Protein AF-A0A7H0H4I5-F1 (afdb_monomer_lite)

pLDDT: mean 71.3, std 20.51, range [38.12, 95.31]

Foldseek 3Di:
DDDDDDDDDDDDDDPDDDDDDDDDDDDDDDDDDDDDPPPPPPDQPPQDPVRQRPVVLQVVLCVVCVVVQWGWDDDPLEIETEHDAVDDPVNDPLVVSLVSSVVSHDPPGWYWYQYPVGIGTRDD

Organism: NCBI:txid1285901

Radius of gyration: 24.67 Å; chains: 1; bounding box: 61×42×72 Å

Sequence (124 aa):
MRILAALASGTLLLLLSACAGEATPSTPPEKSTPAAPTETKADPGGGDDDGYNKAGAVMLLESQLGAFGGQGRWDGDTLITKFDAELDASDLDLPFVCGFMDGLVLEEHSTAVETPSGTTPCTA

Secondary structure (DSSP, 8-state):
-------------------------------------------S--B-TT--BHHHHHHHHHHHHGGGT-EEEEETTEEEEE--TT--TTTS-HHHHHHHHHTTS-TT-EEEEEETTEEEEPP-

Structure (mmCIF, N/CA/C/O backbone):
data_AF-A0A7H0H4I5-F1
#
_entry.id   AF-A0A7H0H4I5-F1
#
loop_
_atom_site.group_PDB
_atom_site.id
_atom_site.type_symbol
_atom_site.label_atom_id
_atom_site.label_alt_id
_atom_site.label_comp_id
_atom_site.label_asym_id
_atom_site.label_entity_id
_atom_site.label_seq_id
_atom_site.pdbx_PDB_ins_code
_atom_site.Cartn_x
_atom_site.Cartn_y
_atom_site.Cartn_z
_atom_site.occupancy
_atom_site.B_iso_or_equiv
_atom_site.auth_seq_id
_atom_site.auth_comp_id
_atom_site.auth_asym_id
_atom_site.auth_atom_id
_atom_site.pdbx_PDB_model_num
ATOM 1 N N . MET A 1 1 ? -18.311 -2.325 51.391 1.00 39.06 1 MET A N 1
ATOM 2 C CA . MET A 1 1 ? -17.858 -3.472 52.212 1.00 39.06 1 MET A CA 1
ATOM 3 C C . MET A 1 1 ? -16.789 -4.227 51.430 1.00 39.06 1 MET A C 1
ATOM 5 O O . MET A 1 1 ? -16.878 -4.265 50.213 1.00 39.06 1 MET A O 1
ATOM 9 N N . ARG A 1 2 ? -15.740 -4.681 52.127 1.00 49.75 2 ARG A N 1
ATOM 10 C CA . ARG A 1 2 ? -14.458 -5.209 51.616 1.00 49.75 2 ARG A CA 1
ATOM 11 C C . ARG A 1 2 ? -14.488 -6.730 51.427 1.00 49.75 2 ARG A C 1
ATOM 13 O O . ARG A 1 2 ? -15.022 -7.376 52.319 1.00 49.75 2 ARG A O 1
ATOM 20 N N . ILE A 1 3 ? -13.780 -7.245 50.411 1.00 49.47 3 ILE A N 1
ATOM 21 C CA . ILE A 1 3 ? -13.037 -8.535 50.354 1.00 49.47 3 ILE A CA 1
ATOM 22 C C . ILE A 1 3 ? -11.892 -8.288 49.318 1.00 49.47 3 ILE A C 1
ATOM 24 O O . ILE A 1 3 ? -12.224 -7.966 48.185 1.00 49.47 3 ILE A O 1
ATOM 28 N N . LEU A 1 4 ? -10.605 -8.014 49.640 1.00 48.72 4 LEU A N 1
ATOM 29 C CA . LEU A 1 4 ? -9.469 -8.872 50.099 1.00 48.72 4 LEU A CA 1
ATOM 30 C C . LEU A 1 4 ? -9.281 -10.128 49.213 1.00 48.72 4 LEU A C 1
ATOM 32 O O . LEU A 1 4 ? -10.256 -10.814 48.989 1.00 48.72 4 LEU A O 1
ATOM 36 N N . ALA A 1 5 ? -8.136 -10.587 48.699 1.00 46.25 5 ALA A N 1
ATOM 37 C CA . ALA A 1 5 ? -6.698 -10.314 48.796 1.00 46.25 5 ALA A CA 1
ATOM 38 C C . ALA A 1 5 ? -6.029 -11.120 47.627 1.00 46.25 5 ALA A C 1
ATOM 40 O O . ALA A 1 5 ? -6.612 -12.096 47.172 1.00 46.25 5 ALA A O 1
ATOM 41 N N . ALA A 1 6 ? -4.950 -10.668 46.977 1.00 48.69 6 ALA A N 1
ATOM 42 C CA . ALA A 1 6 ? -3.527 -10.943 47.268 1.00 48.69 6 ALA A CA 1
ATOM 43 C C . ALA A 1 6 ? -2.827 -11.933 46.299 1.00 48.69 6 ALA A C 1
ATOM 45 O O . ALA A 1 6 ? -3.220 -13.083 46.171 1.00 48.69 6 ALA A O 1
ATOM 46 N N . LEU A 1 7 ? -1.739 -11.415 45.709 1.00 50.00 7 LEU A N 1
ATOM 47 C CA . LEU A 1 7 ? -0.421 -12.005 45.414 1.00 50.00 7 LEU A CA 1
ATOM 48 C C . LEU A 1 7 ? -0.288 -13.417 44.807 1.00 50.00 7 LEU A C 1
ATOM 50 O O . LEU A 1 7 ? -0.523 -14.418 45.474 1.00 50.00 7 LEU A O 1
ATOM 54 N N . ALA A 1 8 ? 0.400 -13.474 43.661 1.00 49.66 8 ALA A N 1
ATOM 55 C CA . ALA A 1 8 ? 1.467 -14.453 43.446 1.00 49.66 8 ALA A CA 1
ATOM 56 C C . ALA A 1 8 ? 2.573 -13.856 42.558 1.00 49.66 8 ALA A C 1
ATOM 58 O O . ALA A 1 8 ? 2.402 -13.649 41.359 1.00 49.66 8 ALA A O 1
ATOM 59 N N . SER A 1 9 ? 3.706 -13.562 43.194 1.00 54.34 9 SER A N 1
ATOM 60 C CA . SER A 1 9 ? 4.993 -13.282 42.566 1.00 54.34 9 SER A CA 1
ATOM 61 C C . SER A 1 9 ? 5.457 -14.493 41.752 1.00 54.34 9 SER A C 1
ATOM 63 O O . SER A 1 9 ? 5.585 -15.586 42.302 1.00 54.34 9 SER A O 1
ATOM 65 N N . GLY A 1 10 ? 5.738 -14.295 40.464 1.00 50.34 10 GLY A N 1
ATOM 66 C CA . GLY A 1 10 ? 6.398 -15.275 39.601 1.00 50.34 10 GLY A CA 1
ATOM 67 C C . GLY A 1 10 ? 7.865 -14.902 39.414 1.00 50.34 10 GLY A C 1
ATOM 68 O O . GLY A 1 10 ? 8.185 -13.889 38.803 1.00 50.34 10 GLY A O 1
ATOM 69 N N . THR A 1 11 ? 8.738 -15.697 40.013 1.00 59.19 11 THR A N 1
ATOM 70 C CA . THR A 1 11 ? 10.182 -15.503 40.146 1.00 59.19 11 THR A CA 1
ATOM 71 C C . THR A 1 11 ? 10.920 -15.489 38.802 1.00 59.19 11 THR A C 1
ATOM 73 O O . THR A 1 11 ? 10.776 -16.396 37.986 1.00 59.19 11 THR A O 1
ATOM 76 N N . LEU A 1 12 ? 11.775 -14.479 38.627 1.00 45.72 12 LEU A N 1
ATOM 77 C CA . LEU A 1 12 ? 12.809 -14.380 37.597 1.00 45.72 12 LEU A CA 1
ATOM 78 C C . LEU A 1 12 ? 13.854 -15.496 37.811 1.00 45.72 12 LEU A C 1
ATOM 80 O O . LEU A 1 12 ? 14.494 -1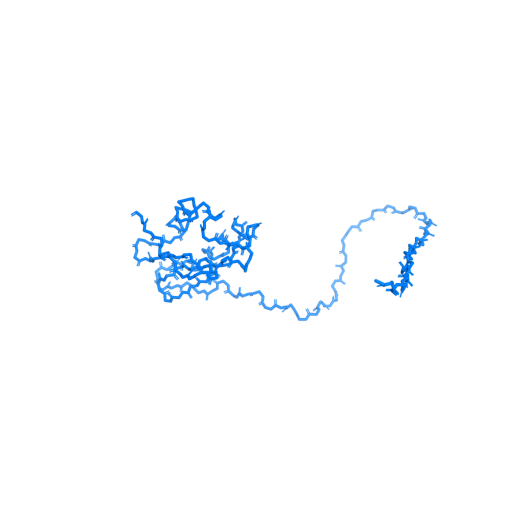5.538 38.862 1.00 45.72 12 LEU A O 1
ATOM 84 N N . LEU A 1 13 ? 14.063 -16.378 36.833 1.00 53.97 13 LEU A N 1
ATOM 85 C CA . LEU A 1 13 ? 15.168 -17.346 36.835 1.00 53.97 13 LEU A CA 1
ATOM 86 C C . LEU A 1 13 ? 16.180 -16.964 35.750 1.00 53.97 13 LEU A C 1
ATOM 88 O O . LEU A 1 13 ? 16.081 -17.366 34.595 1.00 53.97 13 LEU A O 1
ATOM 92 N N . LEU A 1 14 ? 17.161 -16.156 36.156 1.00 47.88 14 LEU A N 1
ATOM 93 C CA . LEU A 1 14 ? 18.408 -15.917 35.434 1.00 47.88 14 LEU A CA 1
ATOM 94 C C . LEU A 1 14 ? 19.321 -17.135 35.625 1.00 47.88 14 LEU A C 1
ATOM 96 O O . LEU A 1 14 ? 19.953 -17.275 36.671 1.00 47.88 14 LEU A O 1
ATOM 100 N N . LEU A 1 15 ? 19.417 -18.007 34.623 1.00 50.72 15 LEU A N 1
ATOM 101 C CA . LEU A 1 15 ? 20.491 -18.999 34.552 1.00 50.72 15 LEU A CA 1
ATOM 102 C C . LEU A 1 15 ? 21.648 -18.434 33.723 1.00 50.72 15 LEU A C 1
ATOM 104 O O . LEU A 1 15 ? 21.735 -18.628 32.515 1.00 50.72 15 LEU A O 1
ATOM 108 N N . LEU A 1 16 ? 22.545 -17.725 34.408 1.00 51.31 16 LEU A N 1
ATOM 109 C CA . LEU A 1 16 ? 23.889 -17.415 33.929 1.00 51.31 16 LEU A CA 1
ATOM 110 C C . LEU A 1 16 ? 24.786 -18.625 34.215 1.00 51.31 16 LEU A C 1
ATOM 112 O O . LEU A 1 16 ? 25.223 -18.823 35.347 1.00 51.31 16 LEU A O 1
ATOM 116 N N . SER A 1 17 ? 25.064 -19.435 33.194 1.00 51.03 17 SER A N 1
ATOM 117 C CA . SER A 1 17 ? 26.165 -20.399 33.243 1.00 51.03 17 SER A CA 1
ATOM 118 C C . SER A 1 17 ? 27.395 -19.755 32.612 1.00 51.03 17 SER A C 1
ATOM 120 O O . SER A 1 17 ? 27.481 -19.585 31.398 1.00 51.03 17 SER A O 1
ATOM 122 N N . ALA A 1 18 ? 28.326 -19.339 33.466 1.00 46.94 18 ALA A N 1
ATOM 123 C CA . ALA A 1 18 ? 29.664 -18.951 33.063 1.00 46.94 18 ALA A CA 1
ATOM 124 C C . ALA A 1 18 ? 30.465 -20.215 32.720 1.00 46.94 18 ALA A C 1
ATOM 126 O O . ALA A 1 18 ? 30.719 -21.044 33.593 1.00 46.94 18 ALA A O 1
ATOM 127 N N . CYS A 1 19 ? 30.902 -20.337 31.469 1.00 44.53 19 CYS A N 1
ATOM 128 C CA . CYS A 1 19 ? 32.006 -21.213 31.102 1.00 44.53 19 CYS A CA 1
ATOM 129 C C . CYS A 1 19 ? 33.141 -20.324 30.592 1.00 44.53 19 CYS A C 1
ATOM 131 O O . CYS A 1 19 ? 33.095 -19.806 29.479 1.00 44.53 19 CYS A O 1
ATOM 133 N N . ALA A 1 20 ? 34.121 -20.083 31.462 1.00 45.88 20 ALA A N 1
ATOM 134 C CA . ALA A 1 20 ? 35.420 -19.570 31.066 1.00 45.88 20 ALA A CA 1
ATOM 135 C C . ALA A 1 20 ? 36.252 -20.762 30.578 1.00 45.88 20 ALA A C 1
ATOM 137 O O . ALA A 1 20 ? 36.481 -21.706 31.332 1.00 45.88 20 ALA A O 1
ATOM 138 N N . GLY A 1 21 ? 36.678 -20.716 29.322 1.00 42.97 21 GLY A N 1
ATOM 139 C CA . GLY A 1 21 ? 37.573 -21.685 28.704 1.00 42.97 21 GLY A CA 1
ATOM 140 C C . GLY A 1 21 ? 38.337 -20.999 27.578 1.00 42.97 21 GLY A C 1
ATOM 141 O O . GLY A 1 21 ? 37.766 -20.207 26.838 1.00 42.97 21 GLY A O 1
ATOM 142 N N . GLU A 1 22 ? 39.637 -21.241 27.538 1.00 43.88 22 GLU A N 1
ATOM 143 C CA . GLU A 1 22 ? 40.687 -20.495 26.846 1.00 43.88 22 GLU A CA 1
ATOM 144 C C . GLU A 1 22 ? 40.509 -20.206 25.345 1.00 43.88 22 GLU A C 1
ATOM 146 O O . GLU A 1 22 ? 39.884 -20.934 24.577 1.00 43.88 22 GLU A O 1
ATOM 151 N N . ALA A 1 23 ? 41.177 -19.126 24.934 1.00 44.91 23 ALA A N 1
ATOM 152 C CA . ALA A 1 23 ? 41.365 -18.699 23.560 1.00 44.91 23 ALA A CA 1
ATOM 153 C C . ALA A 1 23 ? 42.139 -19.727 22.716 1.00 44.91 23 ALA A C 1
ATOM 155 O O . ALA A 1 23 ? 43.220 -20.176 23.092 1.00 44.91 23 ALA A O 1
ATOM 156 N N . THR A 1 24 ? 41.649 -19.987 21.505 1.00 48.06 24 THR A N 1
ATOM 157 C CA . THR A 1 24 ? 42.456 -20.495 20.385 1.00 48.06 24 THR A CA 1
ATOM 158 C C . THR A 1 24 ? 42.126 -19.695 19.120 1.00 48.06 24 THR A C 1
ATOM 160 O O . THR A 1 24 ? 40.952 -19.421 18.869 1.00 48.06 24 THR A O 1
ATOM 163 N N . PRO A 1 25 ? 43.132 -19.257 18.338 1.00 50.62 25 PRO A N 1
ATOM 164 C CA . PRO A 1 25 ? 42.909 -18.419 17.169 1.00 50.62 25 PRO A CA 1
ATOM 165 C C . PRO A 1 25 ? 42.787 -19.230 15.867 1.00 50.62 25 PRO A C 1
ATOM 167 O O . PRO A 1 25 ? 43.435 -20.260 15.694 1.00 50.62 25 PRO A O 1
ATOM 170 N N . SER A 1 26 ? 42.042 -18.640 14.926 1.00 46.75 26 SER A N 1
ATOM 171 C CA . SER A 1 26 ? 42.150 -18.786 13.462 1.00 46.75 26 SER A CA 1
ATOM 172 C C . SER A 1 26 ? 41.613 -20.068 12.802 1.00 46.75 26 SER A C 1
ATOM 174 O O . SER A 1 26 ? 42.298 -21.086 12.750 1.00 46.75 26 SER A O 1
ATOM 176 N N . THR A 1 27 ? 40.459 -19.959 12.119 1.00 42.03 27 THR A N 1
ATOM 177 C CA . THR A 1 27 ? 40.269 -19.990 10.632 1.00 42.03 27 THR A CA 1
ATOM 178 C C . THR A 1 27 ? 38.833 -20.481 10.274 1.00 42.03 27 THR A C 1
ATOM 180 O O . THR A 1 27 ? 38.377 -21.444 10.885 1.00 42.03 27 THR A O 1
ATOM 183 N N . PRO A 1 28 ? 38.098 -19.851 9.324 1.00 42.38 28 PRO A N 1
ATOM 184 C CA . PRO A 1 28 ? 36.686 -20.149 8.978 1.00 42.38 28 PRO A CA 1
ATOM 185 C C . PRO A 1 28 ? 36.540 -21.121 7.769 1.00 42.38 28 PRO A C 1
ATOM 187 O O . PRO A 1 28 ? 37.545 -21.409 7.121 1.00 42.38 28 PRO A O 1
ATOM 190 N N . PRO A 1 29 ? 35.322 -21.512 7.323 1.00 49.75 29 PRO A N 1
ATOM 191 C CA . PRO A 1 29 ? 34.290 -22.264 8.036 1.00 49.75 29 PRO A CA 1
ATOM 192 C C . PRO A 1 29 ? 33.873 -23.591 7.338 1.00 49.75 29 PRO A C 1
ATOM 194 O O . PRO A 1 29 ? 34.134 -23.844 6.165 1.00 49.75 29 PRO A O 1
ATOM 197 N N . GLU A 1 30 ? 33.205 -24.411 8.150 1.00 41.25 30 GLU A N 1
ATOM 198 C CA . GLU A 1 30 ? 32.344 -25.591 7.966 1.00 41.25 30 GLU A CA 1
ATOM 199 C C . GLU A 1 30 ? 32.010 -26.217 6.595 1.00 41.25 30 GLU A C 1
ATOM 201 O O . GLU A 1 30 ? 31.429 -25.630 5.681 1.00 41.25 30 GLU A O 1
ATOM 206 N N . LYS A 1 31 ? 32.195 -27.544 6.576 1.00 38.12 31 LYS A N 1
ATOM 207 C CA . LYS A 1 31 ? 31.614 -28.503 5.637 1.00 38.12 31 LYS A CA 1
ATOM 208 C C . LYS A 1 31 ? 30.212 -28.918 6.117 1.00 38.12 31 LYS A C 1
ATOM 210 O O . LYS A 1 31 ? 30.080 -29.818 6.934 1.00 38.12 31 LYS A O 1
ATOM 215 N N . SER A 1 32 ? 29.205 -28.235 5.576 1.00 48.34 32 SER A N 1
ATOM 216 C CA . SER A 1 32 ? 27.848 -28.696 5.212 1.00 48.34 32 SER A CA 1
ATOM 217 C C . SER A 1 32 ? 27.303 -29.984 5.860 1.00 48.34 32 SER A C 1
ATOM 219 O O . SER A 1 32 ? 27.781 -31.084 5.587 1.00 48.34 32 SER A O 1
ATOM 221 N N . THR A 1 33 ? 26.182 -29.861 6.575 1.00 45.81 33 THR A N 1
ATOM 222 C CA . THR A 1 33 ? 25.165 -30.913 6.789 1.00 45.81 33 THR A CA 1
ATOM 223 C C . THR A 1 33 ? 23.797 -30.212 6.923 1.00 45.81 33 THR A C 1
ATOM 225 O O . THR A 1 33 ? 23.752 -29.094 7.436 1.00 45.81 33 THR A O 1
ATOM 228 N N . PRO A 1 34 ? 22.717 -30.764 6.339 1.00 44.69 34 PRO A N 1
ATOM 229 C CA . PRO A 1 34 ? 21.657 -29.969 5.725 1.00 44.69 34 PRO A CA 1
ATOM 230 C C . PRO A 1 34 ? 20.681 -29.372 6.738 1.00 44.69 34 PRO A C 1
ATOM 232 O O . PRO A 1 34 ? 20.223 -30.042 7.663 1.00 44.69 34 PRO A O 1
ATOM 235 N N . ALA A 1 35 ? 20.339 -28.106 6.506 1.00 45.41 35 ALA A N 1
ATOM 236 C CA . ALA A 1 35 ? 19.267 -27.422 7.203 1.00 45.41 35 ALA A CA 1
ATOM 237 C C . ALA A 1 35 ? 17.902 -28.006 6.803 1.00 45.41 35 ALA A C 1
ATOM 239 O O . ALA A 1 35 ? 17.699 -28.444 5.668 1.00 45.41 35 ALA A O 1
ATOM 240 N N . ALA A 1 36 ? 17.000 -28.006 7.784 1.00 50.62 36 ALA A N 1
ATOM 241 C CA . ALA A 1 36 ? 15.575 -28.298 7.690 1.00 50.62 36 ALA A CA 1
ATOM 242 C C . ALA A 1 36 ? 14.924 -27.650 6.451 1.00 50.62 36 ALA A C 1
ATOM 244 O O . ALA A 1 36 ? 15.432 -26.628 5.990 1.00 50.62 36 ALA A O 1
ATOM 245 N N . PRO A 1 37 ? 13.822 -28.215 5.911 1.00 43.62 37 PRO A N 1
ATOM 246 C CA . PRO A 1 37 ? 13.158 -27.659 4.739 1.00 43.62 37 PRO A CA 1
ATOM 247 C C . PRO A 1 37 ? 12.848 -26.189 4.995 1.00 43.62 37 PRO A C 1
ATOM 249 O O . PRO A 1 37 ? 12.037 -25.845 5.851 1.00 43.62 37 PRO A O 1
ATOM 252 N N . THR A 1 38 ? 13.575 -25.341 4.276 1.00 45.09 38 THR A N 1
ATOM 253 C CA . THR A 1 38 ? 13.358 -23.910 4.189 1.00 45.09 38 THR A CA 1
ATOM 254 C C . THR A 1 38 ? 11.886 -23.716 3.862 1.00 45.09 38 THR A C 1
ATOM 256 O O . THR A 1 38 ? 11.416 -24.256 2.857 1.00 45.09 38 THR A O 1
ATOM 259 N N . GLU A 1 39 ? 11.155 -22.975 4.698 1.00 48.34 39 GLU A N 1
ATOM 260 C CA . GLU A 1 39 ? 9.902 -22.374 4.258 1.00 48.34 39 GLU A CA 1
ATOM 261 C C . GLU A 1 39 ? 10.189 -21.720 2.914 1.00 48.34 39 GLU A C 1
ATOM 263 O O . GLU A 1 39 ? 11.112 -20.910 2.782 1.00 48.34 39 GLU A O 1
ATOM 268 N N . THR A 1 40 ? 9.483 -22.183 1.889 1.00 39.66 40 THR A N 1
ATOM 269 C CA . THR A 1 40 ? 9.584 -21.654 0.542 1.00 39.66 40 THR A CA 1
ATOM 270 C C . THR A 1 40 ? 9.260 -20.173 0.627 1.00 39.66 40 THR A C 1
ATOM 272 O O . THR A 1 40 ? 8.097 -19.782 0.689 1.00 39.66 40 THR A O 1
ATOM 275 N N . LYS A 1 41 ? 10.305 -19.343 0.676 1.00 52.38 41 LYS A N 1
ATOM 276 C CA . LYS A 1 41 ? 10.200 -17.919 0.395 1.00 52.38 41 LYS A CA 1
ATOM 277 C C . LYS A 1 41 ? 9.468 -17.839 -0.938 1.00 52.38 41 LYS A C 1
ATOM 279 O O . LYS A 1 41 ? 9.902 -18.502 -1.882 1.00 52.38 41 LYS A O 1
ATOM 284 N N . ALA A 1 42 ? 8.337 -17.136 -0.953 1.00 49.03 42 ALA A N 1
ATOM 285 C CA . ALA A 1 42 ? 7.498 -17.007 -2.132 1.00 49.03 42 ALA A CA 1
ATOM 286 C C . ALA A 1 42 ? 8.382 -16.727 -3.352 1.00 49.03 42 ALA A C 1
ATOM 288 O O . ALA A 1 42 ? 9.256 -15.856 -3.315 1.00 49.03 42 ALA A O 1
ATOM 289 N N . ASP A 1 43 ? 8.207 -17.554 -4.375 1.00 42.56 43 ASP A N 1
ATOM 290 C CA . ASP A 1 43 ? 8.907 -17.444 -5.643 1.00 42.56 43 ASP A CA 1
ATOM 291 C C . ASP A 1 43 ? 8.685 -16.019 -6.193 1.00 42.56 43 ASP A C 1
ATOM 293 O O . ASP A 1 43 ? 7.530 -15.616 -6.344 1.00 42.56 43 ASP A O 1
ATOM 297 N N . PRO A 1 44 ? 9.730 -15.212 -6.463 1.00 51.44 44 PRO A N 1
ATOM 298 C CA . PRO A 1 44 ? 9.550 -13.898 -7.080 1.00 51.44 44 PRO A CA 1
ATOM 299 C C . PRO A 1 44 ? 9.151 -14.001 -8.566 1.00 51.44 44 PRO A C 1
ATOM 301 O O . PRO A 1 44 ? 9.029 -12.982 -9.242 1.00 51.44 44 PRO A O 1
ATOM 304 N N . GLY A 1 45 ? 8.964 -15.213 -9.097 1.00 47.56 45 GLY A N 1
ATOM 305 C CA . GLY A 1 45 ? 8.558 -15.481 -10.472 1.00 47.56 45 GLY A CA 1
ATOM 306 C C . GLY A 1 45 ? 7.060 -15.311 -10.718 1.00 47.56 45 GLY A C 1
ATOM 307 O O . GLY A 1 45 ? 6.368 -16.280 -11.011 1.00 47.56 45 GLY A O 1
ATOM 308 N N . GLY A 1 46 ? 6.575 -14.077 -10.639 1.00 48.62 46 GLY A N 1
ATOM 309 C CA . GLY A 1 46 ? 5.288 -13.661 -11.195 1.00 48.62 46 GLY A CA 1
ATOM 310 C C . GLY A 1 46 ? 5.487 -12.401 -12.022 1.00 48.62 46 GLY A C 1
ATOM 311 O O . GLY A 1 46 ? 4.959 -11.352 -11.671 1.00 48.62 46 GLY A O 1
ATOM 312 N N . GLY A 1 47 ? 6.369 -12.478 -13.022 1.00 49.28 47 GLY A N 1
ATOM 313 C CA . GLY A 1 47 ? 6.442 -11.457 -14.057 1.00 49.28 47 GLY A CA 1
ATOM 314 C C . GLY A 1 47 ? 5.244 -11.655 -14.968 1.00 49.28 47 GLY A C 1
ATOM 315 O O . GLY A 1 47 ? 5.153 -12.697 -15.620 1.00 49.28 47 GLY A O 1
ATOM 316 N N . ASP A 1 48 ? 4.333 -10.690 -14.966 1.00 55.56 48 ASP A N 1
ATOM 317 C CA . ASP A 1 48 ? 3.301 -10.597 -15.990 1.00 55.56 48 ASP A CA 1
ATOM 318 C C . ASP A 1 48 ? 4.004 -10.418 -17.359 1.00 55.56 48 ASP A C 1
ATOM 320 O O . ASP A 1 48 ? 5.193 -10.084 -17.425 1.00 55.56 48 ASP A O 1
ATOM 324 N N . ASP A 1 49 ? 3.326 -10.719 -18.471 1.00 54.22 49 ASP A N 1
ATOM 325 C CA . ASP A 1 49 ? 3.913 -10.790 -19.828 1.00 54.22 49 ASP A CA 1
ATOM 326 C C . ASP A 1 49 ? 4.581 -9.473 -20.325 1.00 54.22 49 ASP A C 1
ATOM 328 O O . ASP A 1 49 ? 5.164 -9.425 -21.411 1.00 54.22 49 ASP A O 1
ATOM 332 N N . ASP A 1 50 ? 4.533 -8.411 -19.520 1.00 61.84 50 ASP A N 1
ATOM 333 C CA . ASP A 1 50 ? 5.134 -7.088 -19.692 1.00 61.84 50 ASP A CA 1
ATOM 334 C C . ASP A 1 50 ? 6.483 -6.898 -18.954 1.00 61.84 50 ASP A C 1
ATOM 336 O O . ASP A 1 50 ? 7.158 -5.881 -19.133 1.00 61.84 50 ASP A O 1
ATOM 340 N N . GLY A 1 51 ? 6.918 -7.877 -18.151 1.00 69.12 51 GLY A N 1
ATOM 341 C CA . GLY A 1 51 ? 8.146 -7.809 -17.356 1.00 69.12 51 GLY A CA 1
ATOM 342 C C . GLY A 1 51 ? 8.018 -7.011 -16.054 1.00 69.12 51 GLY A C 1
ATOM 343 O O . GLY A 1 51 ? 9.031 -6.794 -15.377 1.00 69.12 51 GLY A O 1
ATOM 344 N N . TYR A 1 52 ? 6.809 -6.589 -15.674 1.00 82.25 52 TYR A N 1
ATOM 345 C CA . TYR A 1 52 ? 6.571 -5.921 -14.403 1.00 82.25 52 TYR A CA 1
ATOM 346 C C . TYR A 1 52 ? 6.585 -6.922 -13.243 1.00 82.25 52 TYR A C 1
ATOM 348 O O . TYR A 1 52 ? 5.955 -7.977 -13.268 1.00 82.25 52 TYR A O 1
ATOM 356 N N . ASN A 1 53 ? 7.343 -6.595 -12.193 1.00 88.62 53 ASN A N 1
ATOM 357 C CA . ASN A 1 53 ? 7.542 -7.482 -11.053 1.00 88.62 53 ASN A CA 1
ATOM 358 C C . ASN A 1 53 ? 6.608 -7.111 -9.893 1.00 88.62 53 ASN A C 1
ATOM 360 O O . ASN A 1 53 ? 7.017 -6.427 -8.946 1.00 88.62 53 ASN A O 1
ATOM 364 N N . LYS A 1 54 ? 5.371 -7.618 -9.941 1.00 89.81 54 LYS A N 1
ATOM 365 C CA . LYS A 1 54 ? 4.368 -7.467 -8.871 1.00 89.81 54 LYS A CA 1
ATOM 366 C C . LYS A 1 54 ? 4.888 -7.915 -7.502 1.00 89.81 54 LYS A C 1
ATOM 368 O O . LYS A 1 54 ? 4.642 -7.243 -6.497 1.00 89.81 54 LYS A O 1
ATOM 373 N N . ALA A 1 55 ? 5.652 -9.008 -7.448 1.00 92.12 55 ALA A N 1
ATOM 374 C CA . ALA A 1 55 ? 6.252 -9.496 -6.206 1.00 92.12 55 ALA A CA 1
ATOM 375 C C . ALA A 1 55 ? 7.311 -8.523 -5.654 1.00 92.12 55 ALA A C 1
ATOM 377 O O . ALA A 1 55 ? 7.371 -8.274 -4.451 1.00 92.12 55 ALA A O 1
ATOM 378 N N . GLY A 1 56 ? 8.113 -7.920 -6.533 1.00 91.62 56 GLY A N 1
ATOM 379 C CA . GLY A 1 56 ? 9.098 -6.898 -6.179 1.00 91.62 56 GLY A CA 1
ATOM 380 C C . GLY A 1 56 ? 8.462 -5.633 -5.602 1.00 91.62 56 GLY A C 1
ATOM 381 O O . GLY A 1 56 ? 8.972 -5.098 -4.618 1.00 91.62 56 GLY A O 1
ATOM 382 N N . ALA A 1 57 ? 7.327 -5.196 -6.158 1.00 91.44 57 ALA A N 1
ATOM 383 C CA . ALA A 1 57 ? 6.560 -4.072 -5.621 1.00 91.44 57 ALA A CA 1
ATOM 384 C C . ALA A 1 57 ? 6.075 -4.350 -4.188 1.00 91.44 57 ALA A C 1
ATOM 386 O O . ALA A 1 57 ? 6.287 -3.525 -3.301 1.00 91.44 57 ALA A O 1
ATOM 387 N N . VAL A 1 58 ? 5.522 -5.542 -3.930 1.00 94.75 58 VAL A N 1
ATOM 388 C CA . VAL A 1 58 ? 5.111 -5.962 -2.576 1.00 94.75 58 VAL A CA 1
ATOM 389 C C . VAL A 1 58 ? 6.302 -5.993 -1.618 1.00 94.75 58 VAL A C 1
ATOM 391 O O . VAL A 1 58 ? 6.222 -5.432 -0.530 1.00 94.75 58 VAL A O 1
ATOM 394 N N . MET A 1 59 ? 7.436 -6.570 -2.026 1.00 93.94 59 MET A N 1
ATOM 395 C CA . MET A 1 59 ? 8.633 -6.621 -1.180 1.00 93.94 59 MET A CA 1
ATOM 396 C C . MET A 1 59 ? 9.158 -5.228 -0.803 1.00 93.94 59 MET A C 1
ATOM 398 O O . MET A 1 59 ? 9.555 -5.006 0.342 1.00 93.94 59 MET A O 1
ATOM 402 N N . LEU A 1 60 ? 9.191 -4.288 -1.754 1.00 92.38 60 LEU A N 1
ATOM 403 C CA . LEU A 1 60 ? 9.605 -2.907 -1.487 1.00 92.38 60 LEU A CA 1
ATOM 404 C C . LEU A 1 60 ? 8.630 -2.212 -0.541 1.00 92.38 60 LEU A C 1
ATOM 406 O O . LEU A 1 60 ? 9.058 -1.503 0.371 1.00 92.38 60 LEU A O 1
ATOM 410 N N . LEU A 1 61 ? 7.337 -2.457 -0.729 1.00 93.81 61 LEU A N 1
ATOM 411 C CA . LEU A 1 61 ? 6.289 -1.915 0.112 1.00 93.81 61 LEU A CA 1
ATOM 412 C C . LEU A 1 61 ? 6.409 -2.392 1.554 1.00 93.81 61 LEU A C 1
ATOM 414 O O . LEU A 1 61 ? 6.477 -1.571 2.463 1.00 93.81 61 LEU A O 1
ATOM 418 N N . GLU A 1 62 ? 6.524 -3.699 1.767 1.00 92.75 62 GLU A N 1
ATOM 419 C CA . GLU A 1 62 ? 6.692 -4.283 3.099 1.00 92.75 62 GLU A CA 1
ATOM 420 C C . GLU A 1 62 ? 8.018 -3.866 3.744 1.00 92.75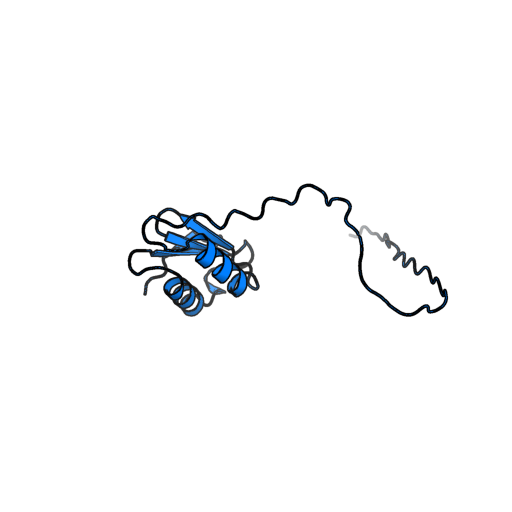 62 GLU A C 1
ATOM 422 O O . GLU A 1 62 ? 8.085 -3.667 4.955 1.00 92.75 62 GLU A O 1
ATOM 427 N N . SER A 1 63 ? 9.074 -3.645 2.956 1.00 92.00 63 SER A N 1
ATOM 428 C CA . SER A 1 63 ? 10.342 -3.140 3.487 1.00 92.00 63 SER A CA 1
ATOM 429 C C . SER A 1 63 ? 10.245 -1.716 4.040 1.00 92.00 63 SER A C 1
ATOM 431 O O . SER A 1 63 ? 11.010 -1.388 4.946 1.00 92.00 63 SER A O 1
ATOM 433 N N . GLN A 1 64 ? 9.390 -0.858 3.476 1.00 90.50 64 GLN A N 1
ATOM 434 C CA . GLN A 1 64 ? 9.280 0.550 3.880 1.00 90.50 64 GLN A CA 1
ATOM 435 C C . GLN A 1 64 ? 8.127 0.778 4.858 1.00 90.50 64 GLN A C 1
ATOM 437 O O . GLN A 1 64 ? 8.286 1.471 5.861 1.00 90.50 64 GLN A O 1
ATOM 442 N N . LEU A 1 65 ? 6.975 0.165 4.588 1.00 88.56 65 LEU A N 1
ATOM 443 C CA . LEU A 1 65 ? 5.751 0.335 5.363 1.00 88.56 65 LEU A CA 1
ATOM 444 C C . LEU A 1 65 ? 5.550 -0.761 6.417 1.00 88.56 65 LEU A C 1
ATOM 446 O O . LEU A 1 65 ? 4.773 -0.562 7.347 1.00 88.56 65 LEU A O 1
ATOM 450 N N . GLY A 1 66 ? 6.287 -1.876 6.354 1.00 85.06 66 GLY A N 1
ATOM 451 C CA . GLY A 1 66 ? 6.194 -2.952 7.348 1.00 85.06 66 GLY A CA 1
ATOM 452 C C . GLY A 1 66 ? 6.626 -2.531 8.752 1.00 85.06 66 GLY A C 1
ATOM 453 O O . GLY A 1 66 ? 6.101 -3.045 9.735 1.00 85.06 66 GLY A O 1
ATOM 454 N N . ALA A 1 67 ? 7.501 -1.524 8.871 1.00 82.19 67 ALA A N 1
ATOM 455 C CA . ALA A 1 67 ? 7.832 -0.903 10.158 1.00 82.19 67 ALA A CA 1
ATOM 456 C C . ALA A 1 67 ? 6.624 -0.208 10.822 1.00 82.19 67 ALA A C 1
ATOM 458 O O . ALA A 1 67 ? 6.618 -0.019 12.036 1.00 82.19 67 ALA A O 1
ATOM 459 N N . PHE A 1 68 ? 5.605 0.133 10.032 1.00 79.88 68 PHE A N 1
ATOM 460 C CA . PHE A 1 68 ? 4.338 0.724 10.460 1.00 79.88 68 PHE A CA 1
ATOM 461 C C . PHE A 1 68 ? 3.189 -0.297 10.418 1.00 79.88 68 PHE A C 1
ATOM 463 O O . PHE A 1 68 ? 2.028 0.091 10.403 1.00 79.88 68 PHE A O 1
ATOM 470 N N . GLY A 1 69 ? 3.491 -1.599 10.345 1.00 85.69 69 GLY A N 1
ATOM 471 C CA . GLY A 1 69 ? 2.479 -2.658 10.268 1.00 85.69 69 GLY A CA 1
ATOM 472 C C . GLY A 1 69 ? 1.858 -2.863 8.880 1.00 85.69 69 GLY A C 1
ATOM 473 O O . GLY A 1 69 ? 0.893 -3.613 8.760 1.00 85.69 69 GLY A O 1
ATOM 474 N N . GLY A 1 70 ? 2.397 -2.227 7.834 1.00 88.81 70 GLY A N 1
ATOM 475 C CA . GLY A 1 70 ? 1.917 -2.362 6.459 1.00 88.81 70 GLY A CA 1
ATOM 476 C C . GLY A 1 70 ? 2.269 -3.714 5.825 1.00 88.81 70 GLY A C 1
ATOM 477 O O . GLY A 1 70 ? 3.427 -4.129 5.841 1.00 88.81 70 GLY A O 1
ATOM 478 N N . GLN A 1 71 ? 1.282 -4.378 5.223 1.00 92.75 71 GLN A N 1
ATOM 479 C CA . GLN A 1 71 ? 1.434 -5.629 4.469 1.00 92.75 71 GLN A CA 1
ATOM 480 C C . GLN A 1 71 ? 0.892 -5.468 3.051 1.00 92.75 71 GLN A C 1
ATOM 482 O O . GLN A 1 71 ? -0.224 -4.979 2.866 1.00 92.75 71 GLN A O 1
ATOM 487 N N . GLY A 1 72 ? 1.663 -5.883 2.048 1.00 93.44 72 GLY A N 1
ATOM 488 C CA . GLY A 1 72 ? 1.304 -5.697 0.645 1.00 93.44 72 GLY A CA 1
ATOM 489 C C . GLY A 1 72 ? 0.646 -6.935 0.046 1.00 93.44 72 GLY A C 1
ATOM 490 O O . GLY A 1 72 ? 1.065 -8.061 0.293 1.00 93.44 72 GLY A O 1
ATOM 491 N N . ARG A 1 73 ? -0.369 -6.744 -0.797 1.00 94.56 73 ARG A N 1
ATOM 492 C CA . ARG A 1 73 ? -0.896 -7.805 -1.669 1.00 94.56 73 ARG A CA 1
ATOM 493 C C . ARG A 1 73 ? -1.494 -7.224 -2.941 1.00 94.56 73 ARG A C 1
ATOM 495 O O . ARG A 1 73 ? -1.905 -6.069 -2.953 1.00 94.56 73 ARG A O 1
ATOM 502 N N . TRP A 1 74 ? -1.621 -8.052 -3.968 1.00 93.88 74 TRP A N 1
ATOM 503 C CA . TRP A 1 74 ? -2.346 -7.703 -5.188 1.00 93.88 74 TRP A CA 1
ATOM 504 C C . TRP A 1 74 ? -3.768 -8.269 -5.161 1.00 93.88 74 TRP A C 1
ATOM 506 O O . TRP A 1 74 ? -3.968 -9.423 -4.778 1.00 93.88 74 TRP A O 1
ATOM 516 N N . ASP A 1 75 ? -4.736 -7.458 -5.579 1.00 93.38 75 ASP A N 1
ATOM 517 C CA . ASP A 1 75 ? -6.108 -7.860 -5.902 1.00 93.38 75 ASP A CA 1
ATOM 518 C C . ASP A 1 75 ? -6.417 -7.407 -7.335 1.00 93.38 75 ASP A C 1
ATOM 520 O O . ASP A 1 75 ? -6.619 -6.220 -7.601 1.00 93.38 75 ASP A O 1
ATOM 524 N N . GLY A 1 76 ? -6.335 -8.346 -8.281 1.00 91.12 76 GLY A N 1
ATOM 525 C CA . GLY A 1 76 ? -6.291 -8.027 -9.709 1.00 91.12 76 GLY A CA 1
ATOM 526 C C . GLY A 1 76 ? -5.154 -7.048 -10.025 1.00 91.12 76 GLY A C 1
ATOM 527 O O . GLY A 1 76 ? -3.988 -7.323 -9.734 1.00 91.12 76 GLY A O 1
ATOM 528 N N . ASP A 1 77 ? -5.523 -5.894 -10.576 1.00 90.88 77 ASP A N 1
ATOM 529 C CA . ASP A 1 77 ? -4.613 -4.809 -10.969 1.00 90.88 77 ASP A CA 1
ATOM 530 C C . ASP A 1 77 ? -4.416 -3.753 -9.869 1.00 90.88 77 ASP A C 1
ATOM 532 O O . ASP A 1 77 ? -3.836 -2.694 -10.106 1.00 90.88 77 ASP A O 1
ATOM 536 N N . THR A 1 78 ? -4.908 -4.016 -8.654 1.00 93.81 78 THR A N 1
ATOM 537 C CA . THR A 1 78 ? -4.785 -3.101 -7.514 1.00 93.81 78 THR A CA 1
ATOM 538 C C . THR A 1 78 ? -3.757 -3.610 -6.507 1.00 93.81 78 THR A C 1
ATOM 540 O O . THR A 1 78 ? -3.914 -4.698 -5.948 1.00 93.81 78 THR A O 1
ATOM 543 N N . LEU A 1 79 ? -2.730 -2.809 -6.218 1.00 94.88 79 LEU A N 1
ATOM 544 C CA . LEU A 1 79 ? -1.836 -3.033 -5.083 1.00 94.88 79 LEU A CA 1
ATOM 545 C C . LEU A 1 79 ? -2.513 -2.515 -3.811 1.00 94.88 79 LEU A C 1
ATOM 547 O O . LEU A 1 79 ? -2.799 -1.325 -3.692 1.00 94.88 79 LEU A O 1
ATOM 551 N N . ILE A 1 80 ? -2.761 -3.401 -2.849 1.00 95.31 80 ILE A N 1
ATOM 552 C CA . ILE A 1 80 ? -3.400 -3.063 -1.577 1.00 95.31 80 ILE A CA 1
ATOM 553 C C . ILE A 1 80 ? -2.378 -3.146 -0.444 1.00 95.31 80 ILE A C 1
ATOM 555 O O . ILE A 1 80 ? -1.801 -4.211 -0.208 1.00 95.31 80 ILE A O 1
ATOM 559 N N . THR A 1 81 ? -2.224 -2.055 0.310 1.00 94.81 81 THR A N 1
ATOM 560 C CA . THR A 1 81 ? -1.517 -2.063 1.599 1.00 94.81 81 THR A CA 1
ATOM 561 C C . THR A 1 81 ? -2.515 -2.235 2.719 1.00 94.81 81 THR A C 1
ATOM 563 O O . THR A 1 81 ? -3.380 -1.387 2.918 1.00 94.81 81 THR A O 1
ATOM 566 N N . LYS A 1 82 ? -2.386 -3.313 3.479 1.00 93.31 82 LYS A N 1
ATOM 567 C CA . LYS A 1 82 ? -3.160 -3.535 4.692 1.00 93.31 82 LYS A CA 1
ATOM 568 C C . LYS A 1 82 ? -2.390 -3.034 5.907 1.00 93.31 82 LYS A C 1
ATOM 570 O O . LYS A 1 82 ? -1.239 -3.422 6.078 1.00 93.31 82 LYS A O 1
ATOM 575 N N . PHE A 1 83 ? -3.040 -2.254 6.761 1.00 90.38 83 PHE A N 1
ATOM 576 C CA . PHE A 1 83 ? -2.563 -1.940 8.108 1.00 90.38 83 PHE A CA 1
ATOM 577 C C . PHE A 1 83 ? -3.372 -2.726 9.149 1.00 90.38 83 PHE A C 1
ATOM 579 O O . PHE A 1 83 ? -4.496 -3.165 8.881 1.00 90.38 83 PHE A O 1
ATOM 586 N N . ASP A 1 84 ? -2.760 -3.000 10.301 1.00 78.25 84 ASP A N 1
ATOM 587 C CA . ASP A 1 84 ? -3.324 -3.881 11.323 1.00 78.25 84 ASP A CA 1
ATOM 588 C C . ASP A 1 84 ? -4.446 -3.225 12.154 1.00 78.25 84 ASP A C 1
ATOM 590 O O . ASP A 1 84 ? -4.851 -2.089 11.922 1.00 78.25 84 ASP A O 1
ATOM 594 N N . ALA A 1 85 ? -4.991 -3.985 13.111 1.00 64.56 85 ALA A N 1
ATOM 595 C CA . ALA A 1 85 ? -6.158 -3.600 13.902 1.00 64.56 85 ALA A CA 1
ATOM 596 C C . ALA A 1 85 ? -5.959 -2.360 14.794 1.00 64.56 85 ALA A C 1
ATOM 598 O O . ALA A 1 85 ? -6.952 -1.824 15.289 1.00 64.56 85 ALA A O 1
ATOM 599 N N . GLU A 1 86 ? -4.716 -1.933 15.023 1.00 70.31 86 GLU A N 1
ATOM 600 C CA . GLU A 1 86 ? -4.394 -0.838 15.939 1.00 70.31 86 GLU A CA 1
ATOM 601 C C . GLU A 1 86 ? -4.173 0.503 15.219 1.00 70.31 86 GLU A C 1
ATOM 603 O O . GLU A 1 86 ? -4.210 1.543 15.875 1.00 70.31 86 GLU A O 1
ATOM 608 N N . LEU A 1 87 ? -4.006 0.498 13.889 1.00 70.81 87 LEU A N 1
ATOM 609 C CA . LEU A 1 87 ? -3.832 1.697 13.063 1.00 70.81 87 LEU A CA 1
ATOM 610 C C . LEU A 1 87 ? -5.099 2.019 12.261 1.00 70.81 87 LEU A C 1
ATOM 612 O O . LEU A 1 87 ? -5.441 1.332 11.295 1.00 70.81 87 LEU A O 1
ATOM 616 N N . ASP A 1 88 ? -5.787 3.102 12.635 1.00 68.31 88 ASP A N 1
ATOM 617 C CA . ASP A 1 88 ? -6.883 3.643 11.829 1.00 68.31 88 ASP A CA 1
ATOM 618 C C . ASP A 1 88 ? -6.340 4.518 10.686 1.00 68.31 88 ASP A C 1
ATOM 620 O O . ASP A 1 88 ? -5.232 5.054 10.733 1.00 68.31 88 ASP A O 1
ATOM 624 N N . ALA A 1 89 ? -7.148 4.711 9.645 1.00 65.00 89 ALA A N 1
ATOM 625 C CA . ALA A 1 89 ? -6.809 5.526 8.484 1.00 65.00 89 ALA A CA 1
ATOM 626 C C . ALA A 1 89 ? -6.492 6.988 8.849 1.00 65.00 89 ALA A C 1
ATOM 628 O O . ALA A 1 89 ? -5.731 7.635 8.137 1.00 65.00 89 ALA A O 1
ATOM 629 N N . SER A 1 90 ? -7.045 7.508 9.954 1.00 71.31 90 SER A N 1
ATOM 630 C CA . SER A 1 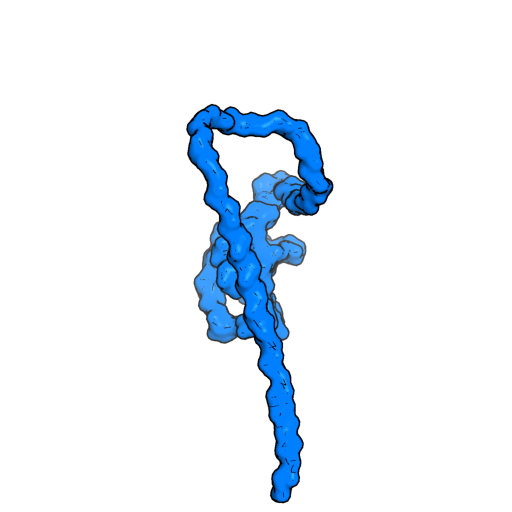90 ? -6.730 8.850 10.465 1.00 71.31 90 SER A CA 1
ATOM 631 C C . SER A 1 90 ? -5.333 8.974 11.069 1.00 71.31 90 SER A C 1
ATOM 633 O O . SER A 1 90 ? -4.819 10.087 11.163 1.00 71.31 90 SER A O 1
ATOM 635 N N . ASP A 1 91 ? -4.742 7.856 11.492 1.00 78.31 91 ASP A N 1
ATOM 636 C CA . ASP A 1 91 ? -3.395 7.801 12.066 1.00 78.31 91 ASP A CA 1
ATOM 637 C C . ASP A 1 91 ? -2.327 7.568 10.988 1.00 78.31 91 ASP A C 1
ATOM 639 O O . ASP A 1 91 ? -1.129 7.724 11.236 1.00 78.31 91 ASP A O 1
ATOM 643 N N . LEU A 1 92 ? -2.762 7.225 9.773 1.00 80.50 92 LEU A N 1
ATOM 644 C CA . LEU A 1 92 ? -1.915 7.087 8.601 1.00 80.50 92 LEU A CA 1
ATOM 645 C C . LEU A 1 92 ? -1.755 8.434 7.895 1.00 80.50 92 LEU A C 1
ATOM 647 O O . LEU A 1 92 ? -2.726 9.132 7.597 1.00 80.50 92 LEU A O 1
ATOM 651 N N . ASP A 1 93 ? -0.520 8.756 7.519 1.00 87.25 93 ASP A N 1
ATOM 652 C CA . ASP A 1 93 ? -0.256 9.785 6.514 1.00 87.25 93 ASP A CA 1
ATOM 653 C C . ASP A 1 93 ? -0.628 9.225 5.131 1.00 87.25 93 ASP A C 1
ATOM 655 O O . ASP A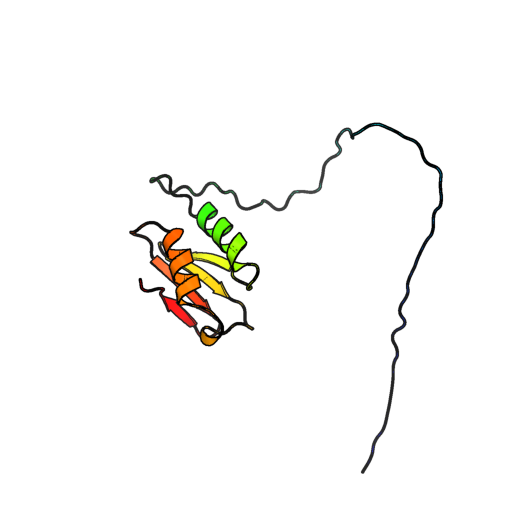 1 93 ? 0.221 8.762 4.367 1.00 87.25 93 ASP A O 1
ATOM 659 N N . LEU A 1 94 ? -1.934 9.183 4.845 1.00 85.12 94 LEU A N 1
ATOM 660 C CA . LEU A 1 94 ? -2.471 8.642 3.595 1.00 85.12 94 LEU A CA 1
ATOM 661 C C . LEU A 1 94 ? -1.859 9.308 2.351 1.00 85.12 94 LEU A C 1
ATOM 663 O O . LEU A 1 94 ? -1.529 8.568 1.429 1.00 85.12 94 LEU A O 1
ATOM 667 N N . PRO A 1 95 ? -1.630 10.638 2.295 1.00 88.38 95 PRO A N 1
ATOM 668 C CA . PRO A 1 95 ? -0.903 11.248 1.182 1.00 88.38 95 PRO A CA 1
ATOM 669 C C . PRO A 1 95 ? 0.497 10.663 0.968 1.00 88.38 95 PRO A C 1
ATOM 671 O O . PRO A 1 95 ? 0.870 10.381 -0.170 1.00 88.38 95 PRO A O 1
ATOM 674 N N . PHE A 1 96 ? 1.265 10.447 2.040 1.00 87.38 96 PHE A N 1
ATOM 675 C CA . PHE A 1 96 ? 2.582 9.817 1.935 1.00 87.38 96 PHE A CA 1
ATOM 676 C C . PHE A 1 96 ? 2.485 8.359 1.473 1.00 87.38 96 PHE A C 1
ATOM 678 O O . PHE A 1 96 ? 3.182 7.960 0.540 1.00 87.38 96 PHE A O 1
ATOM 685 N N . VAL A 1 97 ? 1.614 7.568 2.107 1.00 89.69 97 VAL A N 1
ATOM 686 C CA . VAL A 1 97 ? 1.439 6.143 1.793 1.00 89.69 97 VAL A CA 1
ATOM 687 C C . VAL A 1 97 ? 0.982 5.964 0.348 1.00 89.69 97 VAL A C 1
ATOM 689 O O . VAL A 1 97 ? 1.600 5.202 -0.391 1.00 89.69 97 VAL A O 1
ATOM 692 N N . CYS A 1 98 ? -0.045 6.700 -0.076 1.00 90.38 98 CYS A N 1
ATOM 693 C CA . CYS A 1 98 ? -0.555 6.639 -1.439 1.00 90.38 98 CYS A CA 1
ATOM 694 C C . CYS A 1 98 ? 0.491 7.100 -2.458 1.00 90.38 98 CYS A C 1
ATOM 696 O O . CYS A 1 98 ? 0.747 6.379 -3.415 1.00 90.38 98 CYS A O 1
ATOM 698 N N . GLY A 1 99 ? 1.187 8.217 -2.215 1.00 90.50 99 GLY A N 1
ATOM 699 C CA . GLY A 1 99 ? 2.240 8.683 -3.123 1.00 90.50 99 GLY A CA 1
ATOM 700 C C . GLY A 1 99 ? 3.410 7.700 -3.253 1.00 90.50 99 GLY A C 1
ATOM 701 O O . GLY A 1 99 ? 3.998 7.563 -4.325 1.00 90.50 99 GLY A O 1
ATOM 702 N N . PHE A 1 100 ? 3.740 6.982 -2.179 1.00 90.75 100 PHE A N 1
ATOM 703 C CA . PHE A 1 100 ? 4.729 5.911 -2.234 1.00 90.75 100 PHE A CA 1
ATOM 704 C C . PHE A 1 100 ? 4.227 4.709 -3.047 1.00 90.75 100 PHE A C 1
ATOM 706 O O . PHE A 1 100 ? 4.957 4.217 -3.905 1.00 90.75 100 PHE A O 1
ATOM 713 N N . MET A 1 101 ? 2.994 4.251 -2.805 1.00 92.50 101 MET A N 1
ATOM 714 C CA . MET A 1 101 ? 2.395 3.132 -3.539 1.00 92.50 101 MET A CA 1
ATOM 715 C C . MET A 1 101 ? 2.275 3.421 -5.038 1.00 92.50 101 MET A C 1
ATOM 717 O O . MET A 1 101 ? 2.601 2.553 -5.844 1.00 92.50 101 MET A O 1
ATOM 721 N N . ASP A 1 102 ? 1.881 4.639 -5.409 1.00 90.50 102 ASP A N 1
ATOM 722 C CA . ASP A 1 102 ? 1.773 5.068 -6.807 1.00 90.50 102 ASP A CA 1
ATOM 723 C C . ASP A 1 102 ? 3.128 5.012 -7.524 1.00 90.50 102 ASP A C 1
ATOM 725 O O . ASP A 1 102 ? 3.203 4.663 -8.697 1.00 90.50 102 ASP A O 1
ATOM 729 N N . GLY A 1 103 ? 4.227 5.266 -6.806 1.00 90.06 103 GLY A N 1
ATOM 730 C CA . GLY A 1 103 ? 5.585 5.119 -7.334 1.00 90.06 103 GLY A CA 1
ATOM 731 C C . GLY A 1 103 ? 6.050 3.670 -7.528 1.00 90.06 103 GLY A C 1
ATOM 732 O O . GLY A 1 103 ? 7.100 3.449 -8.133 1.00 90.06 103 GLY A O 1
ATOM 733 N N . LEU A 1 104 ? 5.314 2.683 -7.004 1.00 90.62 104 LEU A N 1
ATOM 734 C CA . LEU A 1 104 ? 5.637 1.261 -7.143 1.00 90.62 104 LEU A CA 1
ATOM 735 C C . LEU A 1 104 ? 4.877 0.580 -8.278 1.00 90.62 104 LEU A C 1
ATOM 737 O O . LEU A 1 104 ? 5.315 -0.481 -8.732 1.00 90.62 104 LEU A O 1
ATOM 741 N N . VAL A 1 105 ? 3.747 1.142 -8.706 1.00 90.31 105 VAL A N 1
ATOM 742 C CA . VAL A 1 105 ? 2.845 0.531 -9.687 1.00 90.31 105 VAL A CA 1
ATOM 743 C C . VAL A 1 105 ? 2.988 1.150 -11.080 1.00 90.31 105 VAL A C 1
ATOM 745 O O . VAL A 1 105 ? 3.603 2.198 -11.252 1.00 90.31 105 VAL A O 1
ATOM 748 N N . LEU A 1 106 ? 2.470 0.461 -12.100 1.00 87.19 106 LEU A N 1
ATOM 749 C CA . LEU A 1 106 ? 2.381 1.006 -13.459 1.00 87.19 106 LEU A CA 1
ATOM 750 C C . LEU A 1 106 ? 1.176 1.949 -13.571 1.00 87.19 106 LEU A C 1
ATOM 752 O O . LEU A 1 106 ? 0.242 1.834 -12.786 1.00 87.19 106 LEU A O 1
ATOM 756 N N . GLU A 1 107 ? 1.156 2.820 -14.586 1.00 85.31 107 GLU A N 1
ATOM 757 C CA . GLU A 1 107 ? 0.063 3.790 -14.809 1.00 85.31 107 GLU A CA 1
ATOM 758 C C . GLU A 1 107 ? -1.324 3.141 -14.998 1.00 85.31 107 GLU A C 1
ATOM 760 O O . GLU A 1 107 ? -2.345 3.783 -14.764 1.00 85.31 107 GLU A O 1
ATOM 765 N N . GLU A 1 108 ? -1.374 1.879 -15.429 1.00 85.75 108 GLU A N 1
ATOM 766 C CA . GLU A 1 108 ? -2.612 1.106 -15.605 1.00 85.75 108 GLU A CA 1
ATOM 767 C C . GLU A 1 108 ? -3.057 0.343 -14.349 1.00 85.75 108 GLU A C 1
ATOM 769 O O . GLU A 1 108 ? -4.183 -0.150 -14.287 1.00 85.75 108 GLU A O 1
ATOM 774 N N . HIS A 1 109 ? -2.198 0.276 -13.332 1.00 89.12 109 HIS A N 1
ATOM 775 C CA . HIS A 1 109 ? -2.493 -0.341 -12.047 1.00 89.12 109 HIS A CA 1
A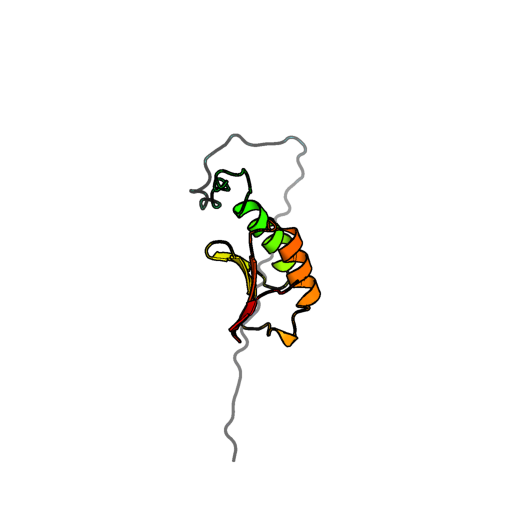TOM 776 C C . HIS A 1 109 ? -3.055 0.694 -11.064 1.00 89.12 109 HIS A C 1
ATOM 778 O O . HIS A 1 109 ? -2.797 1.891 -11.157 1.00 89.12 109 HIS A O 1
ATOM 784 N N . SER A 1 110 ? -3.841 0.228 -10.097 1.00 92.88 110 SER A N 1
ATOM 785 C CA . SER A 1 110 ? -4.418 1.066 -9.039 1.00 92.88 110 SER A CA 1
ATOM 786 C C . SER A 1 110 ? -3.793 0.759 -7.679 1.00 92.88 110 SER A C 1
ATOM 788 O O . SER A 1 110 ? -3.151 -0.275 -7.485 1.00 92.88 110 SER A O 1
ATOM 790 N N . THR A 1 111 ? -4.003 1.641 -6.707 1.00 95.00 111 THR A N 1
ATOM 791 C CA . THR A 1 111 ? -3.493 1.498 -5.338 1.00 95.00 111 THR A CA 1
ATOM 792 C C . THR A 1 111 ? -4.621 1.720 -4.329 1.00 95.00 111 THR A C 1
ATOM 794 O O . THR A 1 111 ? -5.556 2.493 -4.555 1.00 95.00 111 THR A O 1
ATOM 797 N N . ALA A 1 112 ? -4.583 1.008 -3.203 1.00 94.75 112 ALA A N 1
ATOM 798 C CA . ALA A 1 112 ? -5.550 1.194 -2.124 1.00 94.75 112 ALA A CA 1
ATOM 799 C C . ALA A 1 112 ? -4.958 0.867 -0.752 1.00 94.75 112 ALA A C 1
ATOM 801 O O . ALA A 1 112 ? -4.096 0.001 -0.606 1.00 94.75 112 ALA A O 1
ATOM 802 N N . VAL A 1 113 ? -5.479 1.521 0.278 1.00 93.31 113 VAL A N 1
ATOM 803 C CA . VAL A 1 113 ? -5.149 1.239 1.673 1.00 93.31 113 VAL A CA 1
ATOM 804 C C . VAL A 1 113 ? -6.327 0.530 2.327 1.00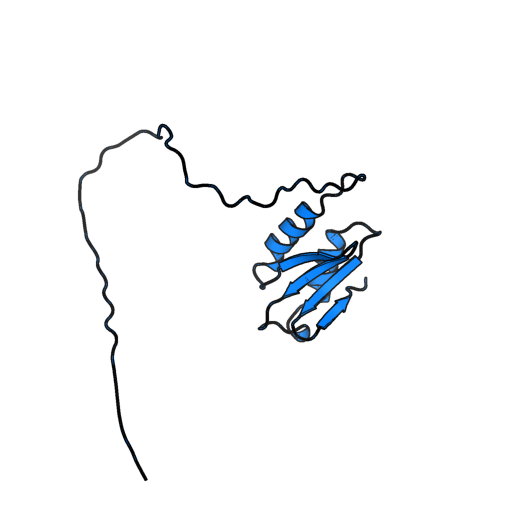 93.31 113 VAL A C 1
ATOM 806 O O . VAL A 1 113 ? -7.457 1.010 2.288 1.00 93.31 113 VAL A O 1
ATOM 809 N N . GLU A 1 114 ? -6.075 -0.623 2.935 1.00 92.75 114 GLU A N 1
ATOM 810 C CA . GLU A 1 114 ? -7.040 -1.336 3.763 1.00 92.75 114 GLU A CA 1
ATOM 811 C C . GLU A 1 114 ? -6.708 -1.133 5.238 1.00 92.75 114 GLU A C 1
ATOM 813 O O . GLU A 1 114 ? -5.629 -1.501 5.701 1.00 92.75 114 GLU A O 1
ATOM 818 N N . THR A 1 115 ? -7.670 -0.596 5.979 1.00 89.62 115 THR A N 1
ATOM 819 C CA . THR A 1 115 ? -7.653 -0.532 7.442 1.00 89.62 115 THR A CA 1
ATOM 820 C C . THR A 1 115 ? -8.843 -1.327 7.993 1.00 89.62 115 THR A C 1
ATOM 822 O O . THR A 1 115 ? -9.714 -1.757 7.227 1.00 89.62 115 THR A O 1
ATOM 825 N N . PRO A 1 116 ? -8.947 -1.533 9.318 1.00 85.62 116 PRO A N 1
ATOM 826 C CA . PRO A 1 116 ? -10.122 -2.173 9.920 1.00 85.62 116 PRO A CA 1
ATOM 827 C C . PRO A 1 116 ? -11.440 -1.452 9.607 1.00 85.62 116 PRO A C 1
ATOM 829 O O . PRO A 1 116 ? -12.501 -2.075 9.569 1.00 85.62 116 PRO A O 1
ATOM 832 N N . SER A 1 117 ? -11.360 -0.141 9.373 1.00 83.88 117 SER A N 1
ATOM 833 C CA . SER A 1 117 ? -12.483 0.743 9.057 1.00 83.88 117 SER A CA 1
ATOM 834 C C . SER A 1 117 ? -12.984 0.570 7.616 1.00 83.88 117 SER A C 1
ATOM 836 O O . SER A 1 117 ? -14.118 0.941 7.310 1.00 83.88 117 SER A O 1
ATOM 838 N N . GLY A 1 118 ? -12.165 -0.011 6.734 1.00 87.88 118 GLY A N 1
ATOM 839 C CA . GLY A 1 118 ? -12.513 -0.308 5.349 1.00 87.88 118 GLY A CA 1
ATOM 840 C C . GLY A 1 118 ? -11.353 -0.103 4.377 1.00 87.88 118 GLY A C 1
ATOM 841 O O . GLY A 1 118 ? -10.222 0.195 4.756 1.00 87.88 118 GLY A O 1
ATOM 842 N N . THR A 1 119 ? -11.655 -0.254 3.089 1.00 90.88 119 THR A N 1
ATOM 843 C CA . THR A 1 119 ? -10.700 -0.032 2.000 1.00 90.88 119 THR A CA 1
ATOM 844 C C . THR A 1 119 ? -10.904 1.356 1.408 1.00 90.88 119 THR A C 1
ATOM 846 O O . THR A 1 119 ? -12.003 1.695 0.969 1.00 90.88 119 THR A O 1
ATOM 849 N N . THR A 1 120 ? -9.839 2.150 1.381 1.00 90.94 120 THR A N 1
ATOM 850 C CA . THR A 1 120 ? -9.812 3.489 0.791 1.00 90.94 120 THR A CA 1
ATOM 851 C C . THR A 1 120 ? -8.928 3.456 -0.456 1.00 90.94 120 THR A C 1
ATOM 853 O O . THR A 1 120 ? -7.746 3.128 -0.336 1.00 90.94 120 THR A O 1
ATOM 856 N N . PRO A 1 121 ? -9.460 3.758 -1.654 1.00 92.44 121 PRO A N 1
ATOM 857 C CA . PRO A 1 121 ? -8.637 3.869 -2.851 1.00 92.44 121 PRO A CA 1
ATOM 858 C C . PRO A 1 121 ? -7.682 5.054 -2.709 1.00 92.44 121 PRO A C 1
ATOM 860 O O . PRO A 1 121 ? -8.072 6.120 -2.227 1.00 92.44 121 PRO A O 1
ATOM 863 N N . CYS A 1 122 ? -6.444 4.874 -3.147 1.00 89.56 122 CYS A N 1
ATOM 864 C CA . CYS A 1 122 ? -5.518 5.978 -3.308 1.00 89.56 122 CYS A CA 1
ATOM 865 C C . CYS A 1 122 ? -5.886 6.704 -4.604 1.00 89.56 122 CYS A C 1
ATOM 867 O O . CYS A 1 122 ? -5.889 6.126 -5.687 1.00 89.56 122 CYS A O 1
ATOM 869 N N . THR A 1 123 ? -6.293 7.962 -4.479 1.00 75.06 123 THR A N 1
ATOM 870 C CA . THR A 1 123 ? -6.527 8.842 -5.625 1.00 75.06 123 THR A CA 1
ATOM 871 C C . THR A 1 123 ? -5.330 9.764 -5.764 1.00 75.06 123 THR A C 1
ATOM 873 O O . THR A 1 123 ? -5.045 10.508 -4.821 1.00 75.06 123 THR A O 1
ATOM 876 N N . ALA A 1 124 ? -4.664 9.712 -6.915 1.00 52.22 124 ALA A N 1
ATOM 877 C CA . ALA A 1 124 ? -3.680 10.710 -7.324 1.00 52.22 124 ALA A CA 1
ATOM 878 C C . ALA A 1 124 ? -4.300 12.113 -7.461 1.00 52.22 124 ALA A C 1
ATOM 880 O O . ALA A 1 124 ? -5.498 12.208 -7.832 1.00 52.22 124 ALA A O 1
#